Protein AF-A0A2I0XEY4-F1 (afdb_monomer_lite)

Radius of gyration: 16.22 Å; chains: 1; bounding box: 43×34×48 Å

Foldseek 3Di:
DPFWPDWDADQQFIFTAGPVDPVRTPAGQGDDARWDFQEWDDDDQKIKTWTWHDPPPDPDPFIWIKIWIDGNVVSYTDDIATDDTDPDPPQQRGFNYWDDDQAWIWTDGNQFIWIFGNDDPVPCRHDTPDTDGCCRFDPWDDDRDPDPDTDGDNDDPDD

InterPro domains:
  IPR045289 KIN14B-interacting protein At4g14310-like [PTHR35492] (2-156)
  IPR057442 At4g14310, 8-bladed propeller [PF25465] (2-158)

Structure (mmCIF, N/CA/C/O backbone):
data_AF-A0A2I0XEY4-F1
#
_entry.id   AF-A0A2I0XEY4-F1
#
loop_
_atom_site.group_PDB
_atom_site.id
_atom_site.type_symbol
_atom_site.label_atom_id
_atom_site.label_alt_id
_atom_site.label_comp_id
_atom_site.label_asym_id
_atom_site.label_entity_id
_atom_site.label_seq_id
_atom_site.pdbx_PDB_ins_code
_atom_site.Cartn_x
_atom_site.Cartn_y
_atom_site.Cartn_z
_atom_site.occupancy
_atom_site.B_iso_or_equiv
_atom_site.auth_seq_id
_atom_site.auth_comp_id
_atom_site.auth_asym_id
_atom_site.auth_atom_id
_atom_site.pdbx_PDB_model_num
ATOM 1 N N . MET A 1 1 ? -14.094 -10.621 9.734 1.00 40.31 1 MET A N 1
ATOM 2 C CA . MET A 1 1 ? -14.546 -9.533 10.627 1.00 40.31 1 MET A CA 1
ATOM 3 C C . MET A 1 1 ? -14.346 -8.266 9.828 1.00 40.31 1 MET A C 1
ATOM 5 O O . MET A 1 1 ? -13.254 -7.717 9.831 1.00 40.31 1 MET A O 1
ATOM 9 N N . ASP A 1 2 ? -15.378 -7.884 9.086 1.00 53.16 2 ASP A N 1
ATOM 10 C CA . ASP A 1 2 ? -15.349 -6.767 8.138 1.00 53.16 2 ASP A CA 1
ATOM 11 C C . ASP A 1 2 ? -15.850 -5.522 8.870 1.00 53.16 2 ASP A C 1
ATOM 13 O O . ASP A 1 2 ? -17.023 -5.170 8.808 1.00 53.16 2 ASP A O 1
ATOM 17 N N . GLY A 1 3 ? -14.991 -4.969 9.728 1.00 60.34 3 GLY A N 1
ATOM 18 C CA . GLY A 1 3 ? -15.354 -3.900 10.662 1.00 60.34 3 GLY A CA 1
ATOM 19 C C . GLY A 1 3 ? -14.597 -2.590 10.483 1.00 60.34 3 GLY A C 1
ATOM 20 O O . GLY A 1 3 ? -14.786 -1.692 11.292 1.00 60.34 3 GLY A O 1
ATOM 21 N N . ASN A 1 4 ? -13.729 -2.498 9.478 1.00 74.00 4 ASN A N 1
ATOM 22 C CA . ASN A 1 4 ? -12.906 -1.318 9.255 1.00 74.00 4 ASN A C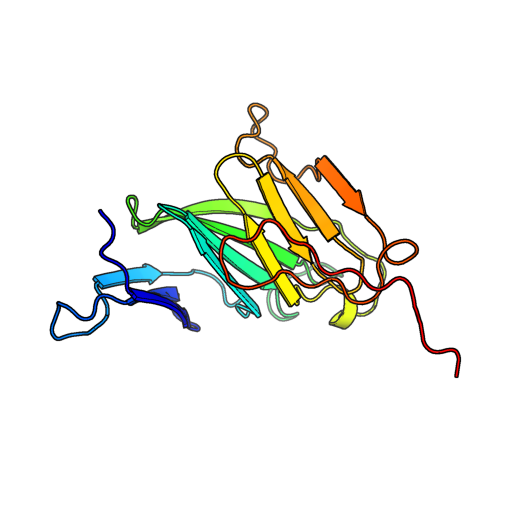A 1
ATOM 23 C C . ASN A 1 4 ? -13.429 -0.593 8.017 1.00 74.00 4 ASN A C 1
ATOM 25 O O . ASN A 1 4 ? -13.489 -1.189 6.942 1.00 74.00 4 ASN A O 1
ATOM 29 N N . ASP A 1 5 ? -13.774 0.680 8.170 1.00 84.06 5 ASP A N 1
ATOM 30 C CA . ASP A 1 5 ? -14.398 1.492 7.119 1.00 84.06 5 ASP A CA 1
ATOM 31 C C . ASP A 1 5 ? -13.368 2.204 6.228 1.00 84.06 5 ASP A C 1
ATOM 33 O O . ASP A 1 5 ? -13.697 2.728 5.166 1.00 84.06 5 ASP A O 1
ATOM 37 N N . GLY A 1 6 ? -12.098 2.228 6.642 1.00 89.38 6 GLY A N 1
ATOM 38 C CA . GLY A 1 6 ? -11.017 2.820 5.863 1.00 89.38 6 GLY A CA 1
ATOM 39 C C . GLY A 1 6 ? -9.703 2.918 6.625 1.00 89.38 6 GLY A C 1
ATOM 40 O O . GLY A 1 6 ? -9.622 2.616 7.817 1.00 89.38 6 GLY A O 1
ATOM 41 N N . VAL A 1 7 ? -8.659 3.355 5.923 1.00 92.62 7 VAL A N 1
ATOM 42 C CA . VAL A 1 7 ? -7.333 3.608 6.498 1.00 92.62 7 VAL A CA 1
ATOM 43 C C . VAL A 1 7 ? -6.808 4.961 6.038 1.00 92.62 7 VAL A C 1
ATOM 45 O O . VAL A 1 7 ? -6.989 5.352 4.887 1.00 92.62 7 VAL A O 1
ATOM 48 N N . LEU A 1 8 ? -6.136 5.673 6.938 1.00 91.56 8 LEU A N 1
ATOM 49 C CA . LEU A 1 8 ? -5.494 6.951 6.657 1.00 91.56 8 LEU A CA 1
ATOM 50 C C . LEU A 1 8 ? -4.130 7.007 7.338 1.00 91.56 8 LEU A C 1
ATOM 52 O O . LEU A 1 8 ? -4.025 6.844 8.554 1.00 91.56 8 LEU A O 1
ATOM 56 N N . CYS A 1 9 ? -3.087 7.310 6.570 1.00 90.62 9 CYS A N 1
ATOM 57 C CA . CYS A 1 9 ? -1.790 7.641 7.143 1.00 90.62 9 CYS A CA 1
ATOM 58 C C . CYS A 1 9 ? -1.732 9.129 7.506 1.00 90.62 9 CYS A C 1
ATOM 60 O O . CYS A 1 9 ? -2.032 9.989 6.681 1.00 90.62 9 CYS A O 1
ATOM 62 N N . THR A 1 10 ? -1.299 9.429 8.725 1.00 88.50 10 THR A N 1
ATOM 63 C CA . THR A 1 10 ? -0.877 10.762 9.167 1.00 88.50 10 THR A CA 1
ATOM 64 C C . THR A 1 10 ? 0.612 10.733 9.523 1.00 88.50 10 THR A C 1
ATOM 66 O O . THR A 1 10 ? 1.250 9.681 9.449 1.00 88.50 10 THR A O 1
ATOM 69 N N . GLN A 1 11 ? 1.182 11.877 9.913 1.00 81.75 11 GLN A N 1
ATOM 70 C CA . GLN A 1 11 ? 2.581 11.946 10.361 1.00 81.75 11 GLN A CA 1
ATOM 71 C C . GLN A 1 11 ? 2.855 11.051 11.580 1.00 81.75 11 GLN A C 1
ATOM 73 O O . GLN A 1 11 ? 3.920 10.451 11.669 1.00 81.75 11 GLN A O 1
ATOM 78 N N . ASP A 1 12 ? 1.879 10.911 12.481 1.00 82.81 12 ASP A N 1
ATOM 79 C CA . ASP A 1 12 ? 2.044 10.148 13.726 1.00 82.81 12 ASP A CA 1
ATOM 80 C C . ASP A 1 12 ? 1.806 8.638 13.558 1.00 82.81 12 ASP A C 1
ATOM 82 O O . ASP A 1 12 ? 2.055 7.861 14.484 1.00 82.81 12 ASP A O 1
ATOM 86 N N . GLY A 1 13 ? 1.250 8.203 12.421 1.00 89.25 13 GLY A N 1
ATOM 87 C CA . GLY A 1 13 ? 0.959 6.792 12.187 1.00 89.25 13 GLY A CA 1
ATOM 88 C C . GLY A 1 13 ? -0.206 6.499 11.249 1.00 89.25 13 GLY A C 1
ATOM 89 O O . GLY A 1 13 ? -0.754 7.376 10.584 1.00 89.25 13 GLY A O 1
ATOM 90 N N . VAL A 1 14 ? -0.593 5.227 11.213 1.00 93.44 14 VAL A N 1
ATOM 91 C CA . VAL A 1 14 ? -1.731 4.725 10.437 1.00 93.44 14 VAL A CA 1
ATOM 92 C C . VAL A 1 14 ? -2.965 4.673 11.331 1.00 93.44 14 VAL A C 1
ATOM 94 O O . VAL A 1 14 ? -2.951 4.037 12.384 1.00 93.44 14 VAL A O 1
ATOM 97 N N . ASN A 1 15 ? -4.036 5.336 10.908 1.00 94.12 15 ASN A N 1
ATOM 98 C CA . ASN A 1 15 ? -5.325 5.367 11.588 1.00 94.12 15 ASN A CA 1
ATOM 99 C C . ASN A 1 15 ? -6.304 4.494 10.806 1.00 94.12 15 ASN A C 1
ATOM 101 O O . ASN A 1 15 ? -6.446 4.643 9.593 1.00 94.12 15 ASN A O 1
ATOM 105 N N . VAL A 1 16 ? -6.966 3.585 11.507 1.00 95.06 16 VAL A N 1
ATOM 106 C CA . VAL A 1 16 ? -7.958 2.667 10.952 1.00 95.06 16 VAL A CA 1
ATOM 107 C C . VAL A 1 16 ? -9.319 3.127 11.433 1.00 95.06 16 VAL A C 1
ATOM 109 O O . VAL A 1 16 ? -9.558 3.206 12.643 1.00 95.06 16 VAL A O 1
ATOM 112 N N . PHE A 1 17 ? -10.190 3.459 10.491 1.00 93.81 17 PHE A N 1
ATOM 113 C CA . PHE A 1 17 ? -11.510 3.970 10.805 1.00 93.81 17 PHE A CA 1
ATOM 114 C C . PHE A 1 17 ? -12.479 2.843 11.139 1.00 93.81 17 PHE A C 1
ATOM 116 O O . PHE A 1 17 ? -12.493 1.801 10.484 1.00 93.81 17 PHE A O 1
ATOM 123 N N . ASP A 1 18 ? -13.283 3.093 12.163 1.00 92.50 18 ASP A N 1
ATOM 124 C CA . ASP A 1 18 ? -14.430 2.284 12.551 1.00 92.50 18 ASP A CA 1
ATOM 125 C C . ASP A 1 18 ? -15.535 3.258 12.964 1.00 92.50 18 ASP A C 1
ATOM 127 O O . ASP A 1 18 ? -15.475 3.897 14.017 1.00 92.50 18 ASP A O 1
ATOM 131 N N . PHE A 1 19 ? -16.533 3.429 12.108 1.00 90.38 19 PHE A N 1
ATOM 132 C CA . PHE A 1 19 ? -17.620 4.383 12.311 1.00 90.38 19 PHE A CA 1
ATOM 133 C C . PHE A 1 19 ? -18.663 3.896 13.318 1.00 90.38 19 PHE A C 1
ATOM 135 O O . PHE A 1 19 ? -19.588 4.635 13.656 1.00 90.38 19 PHE A O 1
ATOM 142 N N . ARG A 1 20 ? -18.521 2.673 13.839 1.00 89.94 20 ARG A N 1
ATOM 143 C CA . ARG A 1 20 ? -19.401 2.131 14.883 1.00 89.94 20 ARG A CA 1
ATOM 144 C C . ARG A 1 20 ? -19.001 2.620 16.272 1.00 89.94 20 ARG A C 1
ATOM 146 O O . ARG A 1 20 ? -19.797 2.513 17.203 1.00 89.94 20 ARG A O 1
ATOM 153 N N . ILE A 1 21 ? -17.790 3.155 16.424 1.00 89.50 21 ILE A N 1
ATOM 154 C CA . ILE A 1 21 ? -17.318 3.751 17.673 1.00 89.50 21 ILE A CA 1
ATOM 155 C C . ILE A 1 21 ? -17.332 5.278 17.590 1.00 89.50 21 ILE A C 1
ATOM 157 O O . ILE A 1 21 ? -17.120 5.876 16.539 1.00 89.50 21 ILE A O 1
ATOM 161 N N . SER A 1 22 ? -17.554 5.933 18.728 1.00 90.06 22 SER A N 1
ATOM 162 C CA . SER A 1 22 ? -17.749 7.387 18.788 1.00 90.06 22 SER A CA 1
ATOM 163 C C . SER A 1 22 ? -16.522 8.209 18.383 1.00 90.06 22 SER A C 1
ATOM 165 O O . SER A 1 22 ? -16.677 9.341 17.935 1.00 90.06 22 SER A O 1
ATOM 167 N N . SER A 1 23 ? -15.311 7.663 18.527 1.00 91.00 23 SER A N 1
ATOM 168 C CA . SER A 1 23 ? -14.074 8.325 18.091 1.00 91.00 23 SER A CA 1
ATOM 169 C C . SER A 1 23 ? -13.856 8.255 16.578 1.00 91.00 23 SER A C 1
ATOM 171 O O . SER A 1 23 ? -13.010 8.979 16.059 1.00 91.00 23 SER A O 1
ATOM 173 N N . GLY A 1 24 ? -14.545 7.345 15.882 1.00 91.38 24 GLY A N 1
ATOM 174 C CA . GLY A 1 24 ? -14.322 7.034 14.472 1.00 91.38 24 GLY A CA 1
ATOM 175 C C . GLY A 1 24 ? -13.005 6.310 14.160 1.00 91.38 24 GLY A C 1
ATOM 176 O O . GLY A 1 24 ? -12.841 5.859 13.033 1.00 91.38 24 GLY A O 1
ATOM 177 N N . VAL A 1 25 ? -12.066 6.175 15.110 1.00 93.50 25 VAL A N 1
ATOM 178 C CA . VAL A 1 25 ? -10.750 5.526 14.922 1.00 93.50 25 VAL A CA 1
ATOM 179 C C . VAL A 1 25 ? -10.639 4.306 15.830 1.00 93.50 25 VAL A C 1
ATOM 181 O O . VAL A 1 25 ? -10.458 4.453 17.042 1.00 93.50 25 VAL A O 1
ATOM 184 N N . GLY A 1 26 ? -10.762 3.112 15.246 1.00 92.94 26 GLY A N 1
ATOM 185 C CA . GLY A 1 26 ? -10.763 1.831 15.964 1.00 92.94 26 GLY A CA 1
ATOM 186 C C . GLY A 1 26 ? -9.373 1.311 16.312 1.00 92.94 26 GLY A C 1
ATOM 187 O O . GLY A 1 26 ? -9.204 0.609 17.307 1.00 92.94 26 GLY A O 1
ATOM 188 N N . LEU A 1 27 ? -8.362 1.684 15.526 1.00 93.88 27 LEU A N 1
ATOM 189 C CA . LEU A 1 27 ? -6.972 1.301 15.757 1.00 93.88 27 LEU A CA 1
ATOM 190 C C . LEU A 1 27 ? -6.035 2.400 15.252 1.00 93.88 27 LEU A C 1
ATOM 192 O O . LEU A 1 27 ? -6.202 2.915 14.147 1.00 93.88 27 LEU A O 1
ATOM 196 N N . LYS A 1 28 ? -5.021 2.734 16.054 1.00 94.19 28 LYS A N 1
ATOM 197 C CA . LYS A 1 28 ? -3.919 3.614 15.658 1.00 94.19 28 LYS A CA 1
ATOM 198 C C . LYS A 1 28 ? -2.603 2.856 15.786 1.00 94.19 28 LYS A C 1
ATOM 200 O O . LYS A 1 28 ? -2.263 2.395 16.872 1.00 94.19 28 LYS A O 1
ATOM 205 N N . ILE A 1 29 ? -1.873 2.742 14.681 1.00 94.44 29 ILE A N 1
ATOM 206 C CA . ILE A 1 29 ? -0.560 2.099 14.614 1.00 94.44 29 ILE A CA 1
ATOM 207 C C . ILE A 1 29 ? 0.492 3.199 14.481 1.00 94.44 29 ILE A C 1
ATOM 209 O O . ILE A 1 29 ? 0.543 3.889 13.464 1.00 94.44 29 ILE A O 1
ATOM 213 N N . PHE A 1 30 ? 1.316 3.386 15.511 1.00 90.12 30 PHE A N 1
ATOM 214 C CA . PHE A 1 30 ? 2.343 4.429 15.521 1.00 90.12 30 PHE A CA 1
ATOM 215 C C . PHE A 1 30 ? 3.475 4.114 14.541 1.00 90.12 30 PHE A C 1
ATOM 217 O O . PHE A 1 30 ? 4.009 3.002 14.536 1.00 90.12 30 PHE A O 1
ATOM 224 N N . ARG A 1 31 ? 3.872 5.114 13.750 1.00 85.81 31 ARG A N 1
ATOM 225 C CA . ARG A 1 31 ? 5.033 5.036 12.855 1.00 85.81 31 ARG A CA 1
ATOM 226 C C . ARG A 1 31 ? 6.189 5.815 13.467 1.00 85.81 31 ARG A C 1
ATOM 228 O O . ARG A 1 31 ? 6.021 6.953 13.894 1.00 85.81 31 ARG A O 1
ATOM 235 N N . HIS A 1 32 ? 7.356 5.185 13.531 1.00 71.06 32 HIS A N 1
ATOM 236 C CA . HIS A 1 32 ? 8.568 5.804 14.053 1.00 71.06 32 HIS A CA 1
ATOM 237 C C . HIS A 1 32 ? 9.475 6.158 12.873 1.00 71.06 32 HIS A C 1
ATOM 239 O O . HIS A 1 32 ? 9.883 5.269 12.137 1.00 71.06 32 HIS A O 1
ATOM 245 N N . GLY A 1 33 ? 9.804 7.441 12.713 1.00 64.19 33 GLY A N 1
ATOM 246 C CA . GLY A 1 33 ? 10.628 7.927 11.601 1.00 64.19 33 GLY A CA 1
ATOM 247 C C . GLY A 1 33 ? 9.782 8.564 10.496 1.00 64.19 33 GLY A C 1
ATOM 248 O O . GLY A 1 33 ? 8.928 7.926 9.892 1.00 64.19 33 GLY A O 1
ATOM 249 N N . GLY A 1 34 ? 10.005 9.861 10.269 1.00 57.75 34 GLY A N 1
ATOM 250 C CA . GLY A 1 34 ? 9.189 10.730 9.415 1.00 57.75 34 GLY A CA 1
ATOM 251 C C . GLY A 1 34 ? 9.429 10.557 7.917 1.00 57.75 34 GLY A C 1
ATOM 252 O O . GLY A 1 34 ? 9.908 11.484 7.266 1.00 57.75 34 GLY A O 1
ATOM 253 N N . ALA A 1 35 ? 9.104 9.388 7.369 1.00 66.56 35 ALA A N 1
ATOM 254 C CA . ALA A 1 35 ? 8.923 9.246 5.930 1.00 66.56 35 ALA A CA 1
ATOM 255 C C . ALA A 1 35 ? 7.480 9.613 5.557 1.00 66.56 35 ALA A C 1
ATOM 257 O O . ALA A 1 35 ? 6.518 9.112 6.155 1.00 66.56 35 ALA A O 1
ATOM 258 N N . ASP A 1 36 ? 7.329 10.478 4.554 1.00 75.38 36 ASP A N 1
ATOM 259 C CA . ASP A 1 36 ? 6.014 10.858 4.052 1.00 75.38 36 ASP A CA 1
ATOM 260 C C . ASP A 1 36 ? 5.314 9.602 3.510 1.00 75.38 36 ASP A C 1
ATOM 262 O O . ASP A 1 36 ? 5.870 8.843 2.710 1.00 75.38 36 ASP A O 1
ATOM 266 N N . GLY A 1 37 ? 4.109 9.327 4.012 1.00 79.00 37 GLY A N 1
ATOM 267 C CA . GLY A 1 37 ? 3.238 8.295 3.457 1.00 79.00 37 GLY A CA 1
ATOM 268 C C . GLY A 1 37 ? 2.645 8.816 2.154 1.00 79.00 37 GLY A C 1
ATOM 269 O O . GLY A 1 37 ? 1.846 9.748 2.186 1.00 79.00 37 GLY A O 1
ATOM 270 N N . LEU A 1 38 ? 3.056 8.251 1.020 1.00 87.62 38 LEU A N 1
ATOM 271 C CA . LEU A 1 38 ? 2.698 8.755 -0.313 1.00 87.62 38 LEU A CA 1
ATOM 272 C C . LEU A 1 38 ? 1.525 7.997 -0.932 1.00 87.62 38 LEU A C 1
ATOM 274 O O . LEU A 1 38 ? 0.741 8.567 -1.684 1.00 87.62 38 LEU A O 1
ATOM 278 N N . SER A 1 39 ? 1.394 6.714 -0.603 1.00 91.38 39 SER A N 1
ATOM 279 C CA . SER A 1 39 ? 0.303 5.865 -1.073 1.00 91.38 39 SER A CA 1
ATOM 280 C C . SER A 1 39 ? -0.032 4.818 -0.027 1.00 91.38 39 SER A C 1
ATOM 282 O O . SER A 1 39 ? 0.870 4.228 0.556 1.00 91.38 39 SER A O 1
ATOM 284 N N . ILE A 1 40 ? -1.315 4.517 0.151 1.00 92.69 40 ILE A N 1
ATOM 285 C CA . ILE A 1 40 ? -1.787 3.508 1.099 1.00 92.69 40 ILE A CA 1
ATOM 286 C C . ILE A 1 40 ? -2.792 2.573 0.431 1.00 92.69 40 ILE A C 1
ATOM 288 O O . ILE A 1 40 ? -3.633 3.008 -0.353 1.00 92.69 40 ILE A O 1
ATOM 292 N N . PHE A 1 41 ? -2.706 1.289 0.755 1.00 91.62 41 PHE A N 1
ATOM 293 C CA . PHE A 1 41 ? -3.649 0.267 0.321 1.00 91.62 41 PHE A CA 1
ATOM 294 C C . PHE A 1 41 ? -3.924 -0.691 1.477 1.00 91.62 41 PHE A C 1
ATOM 296 O O . PHE A 1 41 ? -2.998 -1.110 2.166 1.00 91.62 41 PHE A O 1
ATOM 303 N N . SER A 1 42 ? -5.182 -1.057 1.702 1.00 91.25 42 SER A N 1
ATOM 304 C CA . SER A 1 42 ? -5.564 -2.029 2.727 1.00 91.25 42 SER A CA 1
ATOM 305 C C . SER A 1 42 ? -6.373 -3.167 2.123 1.00 91.25 42 SER A C 1
ATOM 307 O O . SER A 1 42 ? -7.225 -2.958 1.261 1.00 91.25 42 SER A O 1
ATOM 309 N N . ARG A 1 43 ? -6.111 -4.389 2.591 1.00 89.31 43 ARG A N 1
ATOM 310 C CA . ARG A 1 43 ? -6.849 -5.588 2.192 1.00 89.31 43 ARG A CA 1
ATOM 311 C C . ARG A 1 43 ? -6.806 -6.640 3.292 1.00 89.31 43 ARG A C 1
ATOM 313 O O . ARG A 1 43 ? -5.732 -7.108 3.669 1.00 89.31 43 ARG A O 1
ATOM 320 N N . GLY A 1 44 ? -7.978 -7.078 3.748 1.00 89.31 44 GLY A N 1
ATOM 321 C CA . GLY A 1 44 ? -8.079 -8.081 4.809 1.00 89.31 44 GLY A CA 1
ATOM 322 C C . GLY A 1 44 ? -7.383 -7.604 6.085 1.00 89.31 44 GLY A C 1
ATOM 323 O O . GLY A 1 44 ? -7.718 -6.542 6.589 1.00 89.31 44 GLY A O 1
ATOM 324 N N . ASP A 1 45 ? -6.410 -8.375 6.583 1.00 91.00 45 ASP A N 1
ATOM 325 C CA . ASP A 1 45 ? -5.592 -8.028 7.761 1.00 91.00 45 ASP A CA 1
ATOM 326 C C . ASP A 1 45 ? -4.424 -7.075 7.444 1.00 91.00 45 ASP A C 1
ATOM 328 O O . ASP A 1 45 ? -3.758 -6.590 8.354 1.00 91.00 45 ASP A O 1
ATOM 332 N N . SER A 1 46 ? -4.143 -6.822 6.167 1.00 92.44 46 SER A N 1
ATOM 333 C CA . SER A 1 46 ? -2.921 -6.153 5.727 1.00 92.44 46 SER A CA 1
ATOM 334 C C . SER A 1 46 ? -3.161 -4.693 5.361 1.00 92.44 46 SER A C 1
ATOM 336 O O . SER A 1 46 ? -4.127 -4.364 4.669 1.00 92.44 46 SER A O 1
ATOM 338 N N . ILE A 1 47 ? -2.230 -3.828 5.755 1.00 93.94 47 ILE A N 1
ATOM 339 C CA . ILE A 1 47 ? -2.100 -2.460 5.243 1.00 93.94 47 ILE A CA 1
ATOM 340 C C . ILE A 1 47 ? -0.707 -2.314 4.643 1.00 93.94 47 ILE A C 1
ATOM 342 O O . ILE A 1 47 ? 0.280 -2.616 5.306 1.00 93.94 47 ILE A O 1
ATOM 346 N N . PHE A 1 48 ? -0.634 -1.820 3.416 1.00 93.38 48 PHE A N 1
ATOM 347 C CA . PHE A 1 48 ? 0.596 -1.515 2.704 1.00 93.38 48 PHE A CA 1
ATOM 348 C C . PHE A 1 48 ? 0.714 -0.005 2.541 1.00 93.38 48 PHE A C 1
ATOM 350 O O . PHE A 1 48 ? -0.237 0.656 2.117 1.00 93.38 48 PHE A O 1
ATOM 357 N N . LEU A 1 49 ? 1.875 0.541 2.877 1.00 93.44 49 LEU A N 1
ATOM 358 C CA . LEU A 1 49 ? 2.148 1.970 2.841 1.00 93.44 49 LEU A CA 1
ATOM 359 C C . LEU A 1 49 ? 3.435 2.223 2.068 1.00 93.44 49 LEU A C 1
ATOM 361 O O . LEU A 1 49 ? 4.505 1.782 2.468 1.00 93.44 49 LEU A O 1
ATOM 365 N N . GLY A 1 50 ? 3.323 2.936 0.957 1.00 92.81 50 GLY A N 1
ATOM 366 C CA . GLY A 1 50 ? 4.462 3.409 0.189 1.00 92.81 50 GLY A CA 1
ATOM 367 C C . GLY A 1 50 ? 5.019 4.677 0.807 1.00 92.81 50 GLY A C 1
ATOM 368 O O . GLY A 1 50 ? 4.304 5.677 0.917 1.00 92.81 50 GLY A O 1
ATOM 369 N N . SER A 1 51 ? 6.296 4.645 1.164 1.00 89.06 51 SER A N 1
ATOM 370 C CA . SER A 1 51 ? 7.007 5.783 1.723 1.00 89.06 51 SER A CA 1
ATOM 371 C C . SER A 1 51 ? 8.326 6.027 1.013 1.00 89.06 51 SER A C 1
ATOM 373 O O . SER A 1 51 ? 8.959 5.122 0.469 1.00 89.06 51 SER A O 1
ATOM 375 N N . THR A 1 52 ? 8.755 7.283 1.041 1.00 81.44 52 THR A N 1
ATOM 376 C CA . THR A 1 52 ? 10.089 7.663 0.595 1.00 81.44 52 THR A CA 1
ATOM 377 C C . THR A 1 52 ? 10.762 8.476 1.684 1.00 81.44 52 THR A C 1
ATOM 379 O O . THR A 1 52 ? 10.204 9.453 2.181 1.00 81.44 52 THR A O 1
ATOM 382 N N . GLU A 1 53 ? 11.969 8.068 2.068 1.00 75.44 53 GLU A N 1
ATOM 383 C CA . GLU A 1 53 ? 12.759 8.822 3.032 1.00 75.44 53 GLU A CA 1
ATOM 384 C C . GLU A 1 53 ? 13.123 10.199 2.464 1.00 75.44 53 GLU A C 1
ATOM 386 O O . GLU A 1 53 ? 13.787 10.327 1.429 1.00 75.44 53 GLU A O 1
ATOM 391 N N . GLY A 1 54 ? 12.706 11.247 3.176 1.00 58.00 54 GLY A N 1
ATOM 392 C CA . GLY A 1 54 ? 13.184 12.599 2.937 1.00 58.00 54 GLY A CA 1
ATOM 393 C C . GLY A 1 54 ? 14.662 12.725 3.315 1.00 58.00 54 GLY A C 1
ATOM 394 O O . GLY A 1 54 ? 15.146 12.088 4.249 1.00 58.00 54 GLY A O 1
ATOM 395 N N . ARG A 1 55 ? 15.385 13.605 2.614 1.00 49.50 55 ARG A N 1
ATOM 396 C CA . ARG A 1 55 ? 16.841 13.864 2.725 1.00 49.50 55 ARG A CA 1
ATOM 397 C C . ARG A 1 55 ? 17.387 14.179 4.134 1.00 49.50 55 ARG A C 1
ATOM 399 O O . ARG A 1 55 ? 18.584 14.405 4.268 1.00 49.50 55 ARG A O 1
ATOM 406 N N . ILE A 1 56 ? 16.552 14.253 5.167 1.00 43.81 56 ILE A N 1
ATOM 407 C CA . ILE A 1 56 ? 16.905 14.851 6.460 1.00 43.81 56 ILE A CA 1
ATOM 408 C C . ILE A 1 56 ? 17.596 13.847 7.409 1.00 43.81 56 ILE A C 1
ATOM 410 O O . ILE A 1 56 ? 18.346 14.283 8.278 1.00 43.81 56 ILE A O 1
ATOM 414 N N . PHE A 1 57 ? 17.449 12.524 7.220 1.00 43.16 57 PHE A N 1
ATOM 415 C CA . PHE A 1 57 ? 17.982 11.530 8.178 1.00 43.16 57 PHE A CA 1
ATOM 416 C C . PHE A 1 57 ? 19.027 10.536 7.650 1.00 43.16 57 PHE A C 1
ATOM 418 O O . PHE A 1 57 ? 19.716 9.909 8.456 1.00 43.16 57 PHE A O 1
ATOM 425 N N . ALA A 1 58 ? 19.231 10.410 6.338 1.00 45.56 58 ALA A N 1
ATOM 426 C CA . ALA A 1 58 ? 20.198 9.454 5.806 1.00 45.56 58 ALA A CA 1
ATOM 427 C C . ALA A 1 58 ? 21.519 10.143 5.431 1.00 45.56 58 ALA A C 1
ATOM 429 O O . ALA A 1 58 ? 21.581 10.933 4.494 1.00 45.56 58 ALA A O 1
ATOM 430 N N . ARG A 1 59 ? 22.623 9.748 6.080 1.00 43.91 59 ARG A N 1
ATOM 431 C CA . ARG A 1 59 ? 24.014 9.990 5.623 1.00 43.91 59 ARG A CA 1
ATOM 432 C C . ARG A 1 59 ? 24.350 9.246 4.310 1.00 43.91 59 ARG A C 1
ATOM 434 O O . ARG A 1 59 ? 25.516 8.987 4.027 1.00 43.91 59 ARG A O 1
ATOM 441 N N . SER A 1 60 ? 23.337 8.854 3.538 1.00 49.28 60 SER A N 1
ATOM 442 C CA . SER A 1 60 ? 23.440 8.064 2.315 1.00 49.28 60 SER A CA 1
ATOM 443 C C . SER A 1 60 ? 23.004 8.924 1.130 1.00 49.28 60 SER A C 1
ATOM 445 O O . SER A 1 60 ? 22.026 9.664 1.211 1.00 49.28 60 SER A O 1
ATOM 447 N N . SER A 1 61 ? 23.758 8.853 0.038 1.00 52.62 61 SER A N 1
ATOM 448 C CA . SER A 1 61 ? 23.689 9.750 -1.122 1.00 52.62 61 SER A CA 1
ATOM 449 C C . SER A 1 61 ? 22.432 9.603 -1.991 1.00 52.62 61 SER A C 1
ATOM 451 O O . SER A 1 61 ? 22.314 10.306 -2.994 1.00 52.62 61 SER A O 1
ATOM 453 N N . SER A 1 62 ? 21.481 8.739 -1.623 1.00 57.50 62 SER A N 1
ATOM 454 C CA . SER A 1 62 ? 20.269 8.493 -2.404 1.00 57.50 62 SER A CA 1
ATOM 455 C C . SER A 1 62 ? 19.034 8.315 -1.512 1.00 57.50 62 SER A C 1
ATOM 457 O O . SER A 1 62 ? 19.069 7.481 -0.605 1.00 57.50 62 SER A O 1
ATOM 459 N N . PRO A 1 63 ? 17.935 9.036 -1.781 1.00 62.12 63 PRO A N 1
ATOM 460 C CA . PRO A 1 63 ? 16.649 8.794 -1.134 1.00 62.12 63 PRO A CA 1
ATOM 461 C C . PRO A 1 63 ? 16.181 7.360 -1.396 1.00 62.12 63 PRO A C 1
ATOM 463 O O . PRO A 1 63 ? 16.237 6.883 -2.532 1.00 62.12 63 PRO A O 1
ATOM 466 N N . ARG A 1 64 ? 15.739 6.673 -0.340 1.00 78.00 64 ARG A N 1
ATOM 467 C CA . ARG A 1 64 ? 15.278 5.285 -0.406 1.00 78.00 64 ARG A CA 1
ATOM 468 C C . ARG A 1 64 ? 13.770 5.225 -0.248 1.00 78.00 64 ARG A C 1
ATOM 470 O O . ARG A 1 64 ? 13.211 5.664 0.757 1.00 78.00 64 ARG A O 1
ATOM 477 N N . SER A 1 65 ? 13.125 4.683 -1.269 1.00 87.81 65 SER A N 1
ATOM 478 C CA . SER A 1 65 ? 11.713 4.333 -1.218 1.00 87.81 65 SER A CA 1
ATOM 479 C C . SER A 1 65 ? 11.551 2.926 -0.674 1.00 87.81 65 SER A C 1
ATOM 481 O O . SER A 1 65 ? 12.390 2.062 -0.921 1.00 87.81 65 SER A O 1
ATOM 483 N N . HIS A 1 66 ? 10.482 2.693 0.066 1.00 90.31 66 HIS A N 1
ATOM 484 C CA . HIS A 1 66 ? 10.158 1.382 0.603 1.00 90.31 66 HIS A CA 1
ATOM 485 C C . HIS A 1 66 ? 8.652 1.256 0.825 1.00 90.31 66 HIS A C 1
ATOM 487 O O . HIS A 1 66 ? 7.927 2.252 0.891 1.00 90.31 66 HIS A O 1
ATOM 493 N N . ILE A 1 67 ? 8.187 0.019 0.943 1.00 92.62 67 ILE A N 1
ATOM 494 C CA . ILE A 1 67 ? 6.803 -0.297 1.287 1.00 92.62 67 ILE A CA 1
ATOM 495 C C . ILE A 1 67 ? 6.797 -0.888 2.689 1.00 92.62 67 ILE A C 1
ATOM 497 O O . ILE A 1 67 ? 7.481 -1.871 2.939 1.00 92.62 67 ILE A O 1
ATOM 501 N N . GLU A 1 68 ? 6.022 -0.315 3.595 1.00 92.44 68 GLU A N 1
ATOM 502 C CA . GLU A 1 68 ? 5.778 -0.871 4.924 1.00 92.44 68 GLU A CA 1
ATOM 503 C C . GLU A 1 68 ? 4.505 -1.720 4.910 1.00 92.44 68 GLU A C 1
ATOM 505 O O . GLU A 1 68 ? 3.480 -1.304 4.362 1.00 92.44 68 GLU A O 1
ATOM 510 N N . HIS A 1 69 ? 4.545 -2.894 5.538 1.00 93.25 69 HIS A N 1
ATOM 511 C CA . HIS A 1 69 ? 3.402 -3.795 5.671 1.00 93.25 69 HIS A CA 1
ATOM 512 C C . HIS A 1 69 ? 3.007 -3.948 7.136 1.00 93.25 69 HIS A C 1
ATOM 514 O O . HIS A 1 69 ? 3.751 -4.502 7.942 1.00 93.25 69 HIS A O 1
ATOM 520 N N . PHE A 1 70 ? 1.812 -3.480 7.481 1.00 92.94 70 PHE A N 1
ATOM 521 C CA . PHE A 1 70 ? 1.228 -3.559 8.816 1.00 92.94 70 PHE A CA 1
ATOM 522 C C . PHE A 1 70 ? 0.144 -4.639 8.894 1.00 92.94 70 PHE A C 1
ATOM 524 O O . PHE A 1 70 ? -0.573 -4.881 7.920 1.00 92.94 70 PHE A O 1
ATOM 531 N N . SER A 1 71 ? -0.015 -5.242 10.076 1.00 92.62 71 SER A N 1
ATOM 532 C CA . SER A 1 71 ? -1.150 -6.117 10.402 1.00 92.62 71 SER A CA 1
ATOM 533 C C . SER A 1 71 ? -2.143 -5.372 11.282 1.00 92.62 71 SER A C 1
ATOM 535 O O . SER A 1 71 ? -1.777 -4.843 12.334 1.00 92.62 71 SER A O 1
ATOM 537 N N . LEU A 1 72 ? -3.411 -5.393 10.883 1.00 93.19 72 LEU A N 1
ATOM 538 C CA . LEU A 1 72 ? -4.536 -4.885 11.660 1.00 93.19 72 LEU A CA 1
ATOM 539 C C . LEU A 1 72 ? -4.706 -5.667 12.964 1.00 93.19 72 LEU A C 1
ATOM 541 O O . LEU A 1 72 ? -4.824 -5.077 14.034 1.00 93.19 72 LEU A O 1
ATOM 545 N N . ARG A 1 73 ? -4.646 -6.996 12.898 1.00 92.12 73 ARG A N 1
ATOM 546 C CA . ARG A 1 73 ? -4.786 -7.893 14.048 1.00 92.12 73 ARG A CA 1
ATOM 547 C C . ARG A 1 73 ? -3.647 -7.751 15.049 1.00 92.12 73 ARG A C 1
ATOM 549 O O . ARG A 1 73 ? -3.890 -7.883 16.244 1.00 92.12 73 ARG A O 1
ATOM 556 N N . LYS A 1 74 ? -2.411 -7.528 14.586 1.00 93.12 74 LYS A N 1
ATOM 557 C CA . LYS A 1 74 ? -1.268 -7.272 15.482 1.00 93.12 74 LYS A CA 1
ATOM 558 C C . LYS A 1 74 ? -1.187 -5.813 15.933 1.00 93.12 74 LYS A C 1
ATOM 560 O O . LYS A 1 74 ? -0.568 -5.546 16.956 1.00 93.12 74 LYS A O 1
ATOM 565 N N . GLY A 1 75 ? -1.769 -4.885 15.175 1.00 93.62 75 GLY A N 1
ATOM 566 C CA . GLY A 1 75 ? -1.642 -3.450 15.414 1.00 93.62 75 GLY A CA 1
ATOM 567 C C . GLY A 1 75 ? -0.208 -2.940 15.273 1.00 93.62 75 GLY A C 1
ATOM 568 O O . GLY A 1 75 ? 0.186 -2.022 15.987 1.00 93.62 75 GLY A O 1
ATOM 569 N N . SER A 1 76 ? 0.594 -3.553 14.398 1.00 93.19 76 SER A N 1
ATOM 570 C CA . SER A 1 76 ? 2.024 -3.258 14.273 1.00 93.19 76 SER A CA 1
ATOM 571 C C . SER A 1 76 ? 2.542 -3.441 12.848 1.00 93.19 76 SER A C 1
ATOM 573 O O . SER A 1 76 ? 1.921 -4.120 12.026 1.00 93.19 76 SER A O 1
ATOM 575 N N . LEU A 1 77 ? 3.725 -2.877 12.584 1.00 91.12 77 LEU A N 1
ATOM 576 C CA . LEU A 1 77 ? 4.533 -3.210 11.410 1.00 91.12 77 LEU A CA 1
ATOM 577 C C . LEU A 1 77 ? 4.908 -4.700 11.465 1.00 91.12 77 LEU A C 1
ATOM 579 O O . LEU A 1 77 ? 5.251 -5.217 12.533 1.00 91.12 77 LEU A O 1
ATOM 583 N N . ILE A 1 78 ? 4.798 -5.389 10.334 1.00 90.62 78 ILE A N 1
ATOM 584 C CA . ILE A 1 78 ? 5.232 -6.777 10.148 1.00 90.62 78 ILE A CA 1
ATOM 585 C C . ILE A 1 78 ? 6.609 -6.790 9.495 1.00 90.62 78 ILE A C 1
ATOM 587 O O . ILE A 1 78 ? 7.507 -7.465 9.987 1.00 90.62 78 ILE A O 1
ATOM 591 N N . THR A 1 79 ? 6.743 -6.072 8.379 1.00 90.00 79 THR A N 1
ATOM 592 C CA . THR A 1 79 ? 7.960 -6.028 7.569 1.00 90.00 79 THR A CA 1
ATOM 593 C C . THR A 1 79 ? 7.972 -4.799 6.662 1.00 90.00 79 THR A C 1
ATOM 595 O O . THR A 1 79 ? 6.943 -4.134 6.500 1.00 90.00 79 THR A O 1
ATOM 598 N N . SER A 1 80 ? 9.121 -4.542 6.042 1.00 89.94 80 SER A N 1
ATOM 599 C CA . SER A 1 80 ? 9.294 -3.539 4.996 1.00 89.94 80 SER A CA 1
ATOM 600 C C . SER A 1 80 ? 9.960 -4.155 3.763 1.00 89.94 80 SER A C 1
ATOM 602 O O . SER A 1 80 ? 10.743 -5.097 3.873 1.00 89.94 80 SER A O 1
ATOM 604 N N . TYR A 1 81 ? 9.641 -3.608 2.595 1.00 90.44 81 TYR A N 1
ATOM 605 C CA . TYR A 1 81 ? 10.183 -4.003 1.297 1.00 90.44 81 TYR A CA 1
ATOM 606 C C . TYR A 1 81 ? 10.966 -2.831 0.725 1.00 90.44 81 TYR A C 1
ATOM 608 O O . TYR A 1 81 ? 10.379 -1.790 0.399 1.00 90.44 81 TYR A O 1
ATOM 616 N N . LEU A 1 82 ? 12.288 -2.962 0.644 1.00 88.75 82 LEU A N 1
ATOM 617 C CA . LEU A 1 82 ? 13.138 -1.897 0.136 1.00 88.75 82 LEU A CA 1
ATOM 618 C C . LEU A 1 82 ? 13.108 -1.847 -1.396 1.00 88.75 82 LEU A C 1
ATOM 620 O O . LEU A 1 82 ? 13.345 -2.842 -2.078 1.00 88.75 82 LEU A O 1
ATOM 624 N N . MET A 1 83 ? 12.869 -0.661 -1.956 1.00 86.06 83 MET A N 1
ATOM 625 C CA . MET A 1 83 ? 13.000 -0.464 -3.398 1.00 86.06 83 MET A CA 1
ATOM 626 C C . MET A 1 83 ? 14.475 -0.493 -3.821 1.00 86.06 83 MET A C 1
ATOM 628 O O . MET A 1 83 ? 15.330 0.013 -3.084 1.00 86.06 83 MET A O 1
ATOM 632 N N . PRO A 1 84 ? 14.794 -0.975 -5.037 1.00 82.94 84 PRO A N 1
ATOM 633 C CA . PRO A 1 84 ? 16.135 -0.853 -5.591 1.00 82.94 84 PRO A CA 1
ATOM 634 C C . PRO A 1 84 ? 16.605 0.603 -5.603 1.00 82.94 84 PRO A C 1
ATOM 636 O O . PRO A 1 84 ? 15.826 1.534 -5.810 1.00 82.94 84 PRO A O 1
ATOM 639 N N . GLY A 1 85 ? 17.906 0.810 -5.408 1.00 77.69 85 GLY A N 1
ATOM 640 C CA . GLY A 1 85 ? 18.504 2.125 -5.601 1.00 77.69 85 GLY A CA 1
ATOM 641 C C . GLY A 1 85 ? 18.517 2.495 -7.084 1.00 77.69 85 GLY A C 1
ATOM 642 O O . GLY A 1 85 ? 19.013 1.727 -7.907 1.00 77.69 85 GLY A O 1
ATOM 643 N N . PHE A 1 86 ? 18.028 3.688 -7.420 1.00 74.69 86 PHE A N 1
ATOM 644 C CA . PHE A 1 86 ? 18.069 4.218 -8.783 1.00 74.69 86 PHE A CA 1
ATOM 645 C C . PHE A 1 86 ? 18.994 5.428 -8.858 1.00 74.69 86 PHE A C 1
ATOM 647 O O . PHE A 1 86 ? 18.959 6.302 -7.992 1.00 74.69 86 PHE A O 1
ATOM 654 N N . ASN A 1 87 ? 19.777 5.527 -9.933 1.00 73.44 87 ASN A N 1
ATOM 655 C CA . ASN A 1 87 ? 20.520 6.744 -10.263 1.00 73.44 87 ASN A CA 1
ATOM 656 C C . ASN A 1 87 ? 19.634 7.713 -11.068 1.00 73.44 87 ASN A C 1
ATOM 658 O O . ASN A 1 87 ? 19.963 8.105 -12.185 1.00 73.44 87 ASN A O 1
ATOM 662 N N . SER A 1 88 ? 18.454 8.022 -10.532 1.00 70.56 88 SER A N 1
ATOM 663 C CA . SER A 1 88 ? 17.451 8.900 -11.141 1.00 70.56 88 SER A CA 1
ATOM 664 C C . SER A 1 88 ? 17.143 10.078 -10.218 1.00 70.56 88 SER A C 1
ATOM 666 O O . SER A 1 88 ? 17.428 10.039 -9.019 1.00 70.56 88 SER A O 1
ATOM 668 N N . HIS A 1 89 ? 16.513 11.134 -10.742 1.00 75.38 89 HIS A N 1
ATOM 669 C CA . HIS A 1 89 ? 16.026 12.208 -9.875 1.00 75.38 89 HIS A CA 1
ATOM 670 C C . HIS A 1 89 ? 15.021 11.667 -8.847 1.00 75.38 89 HIS A C 1
ATOM 672 O O . HIS A 1 89 ? 14.214 10.792 -9.156 1.00 75.38 89 HIS A O 1
ATOM 678 N N . TYR A 1 90 ? 15.039 12.247 -7.644 1.00 75.06 90 TYR A N 1
ATOM 679 C CA . TYR A 1 90 ? 14.185 11.867 -6.510 1.00 75.06 90 TYR A CA 1
ATOM 680 C C . TYR A 1 90 ? 12.702 11.725 -6.870 1.00 75.06 90 TYR A C 1
ATOM 682 O O . TYR A 1 90 ? 12.040 10.795 -6.431 1.00 75.06 90 TYR A O 1
ATOM 690 N N . HIS A 1 91 ? 12.182 12.613 -7.718 1.00 79.56 91 HIS A N 1
ATOM 691 C CA . HIS A 1 91 ? 10.782 12.566 -8.135 1.00 79.56 91 HIS A CA 1
ATOM 692 C C . HIS A 1 91 ? 10.402 11.265 -8.857 1.00 79.56 91 HIS A C 1
ATOM 694 O O . HIS A 1 91 ? 9.252 10.852 -8.772 1.00 79.56 91 HIS A O 1
ATOM 700 N N . HIS A 1 92 ? 11.353 10.593 -9.515 1.00 81.75 92 HIS A N 1
ATOM 701 C CA . HIS A 1 92 ? 11.109 9.299 -10.155 1.00 81.75 92 HIS A CA 1
ATOM 702 C C . HIS A 1 92 ? 11.175 8.126 -9.174 1.00 81.75 92 HIS A C 1
ATOM 704 O O . HIS A 1 92 ? 10.624 7.072 -9.474 1.00 81.75 92 HIS A O 1
ATOM 710 N N . SER A 1 93 ? 11.813 8.286 -8.009 1.00 82.50 93 SER A N 1
ATOM 711 C CA . SER A 1 93 ? 11.852 7.237 -6.987 1.00 82.50 93 SER A CA 1
ATOM 712 C C . SER A 1 93 ? 10.644 7.278 -6.052 1.00 82.50 93 SER A C 1
ATOM 714 O O . SER A 1 93 ? 10.398 6.285 -5.374 1.00 82.50 93 SER A O 1
ATOM 716 N N . LEU A 1 94 ? 9.888 8.382 -6.011 1.00 87.44 94 LEU A N 1
ATOM 717 C CA . LEU A 1 94 ? 8.677 8.509 -5.195 1.00 87.44 94 LEU A CA 1
ATOM 718 C C . LEU A 1 94 ? 7.668 7.409 -5.531 1.00 87.44 94 LEU A C 1
ATOM 720 O O . LEU A 1 94 ? 7.293 7.241 -6.693 1.00 87.44 94 LEU A O 1
ATOM 724 N N . ILE A 1 95 ? 7.217 6.684 -4.506 1.00 89.94 95 ILE A N 1
ATOM 725 C CA . ILE A 1 95 ? 6.148 5.700 -4.677 1.00 89.94 95 ILE A CA 1
ATOM 726 C C . ILE A 1 95 ? 4.845 6.451 -4.929 1.00 89.94 95 ILE A C 1
ATOM 728 O O . ILE A 1 95 ? 4.415 7.252 -4.102 1.00 89.94 95 ILE A O 1
ATOM 732 N N . THR A 1 96 ? 4.218 6.188 -6.069 1.00 89.81 96 THR A N 1
ATOM 733 C CA . THR A 1 96 ? 2.933 6.790 -6.436 1.00 89.81 96 THR A CA 1
ATOM 734 C C . THR A 1 96 ? 1.768 5.900 -6.048 1.00 89.81 96 THR A C 1
ATOM 736 O O . THR A 1 96 ? 0.705 6.415 -5.717 1.00 89.81 96 THR A O 1
ATOM 739 N N . GLN A 1 97 ? 1.959 4.579 -6.084 1.00 90.94 97 GLN A N 1
ATOM 740 C CA . GLN A 1 97 ? 0.944 3.603 -5.709 1.00 90.94 97 GLN A CA 1
ATOM 741 C C . GLN A 1 97 ? 1.552 2.349 -5.090 1.00 90.94 97 GLN A C 1
ATOM 743 O O . GLN A 1 97 ? 2.642 1.916 -5.469 1.00 90.94 97 GLN A O 1
ATOM 748 N N . VAL A 1 98 ? 0.808 1.744 -4.166 1.00 91.94 98 VAL A N 1
ATOM 749 C CA . VAL A 1 98 ? 1.105 0.427 -3.596 1.00 91.94 98 VAL A CA 1
ATOM 750 C C . VAL A 1 98 ? -0.114 -0.472 -3.690 1.00 91.94 98 VAL A C 1
ATOM 752 O O . VAL A 1 98 ? -1.248 -0.003 -3.609 1.00 91.94 98 VAL A O 1
ATOM 755 N N . TRP A 1 99 ? 0.130 -1.766 -3.838 1.00 90.69 99 TRP A N 1
ATOM 756 C CA . TRP A 1 99 ? -0.894 -2.803 -3.831 1.00 90.69 99 TRP A CA 1
ATOM 757 C C . TRP A 1 99 ? -0.303 -4.079 -3.237 1.00 90.69 99 TRP A C 1
ATOM 759 O O . TRP A 1 99 ? 0.901 -4.302 -3.324 1.00 90.69 99 TRP A O 1
ATOM 769 N N . GLY A 1 100 ? -1.118 -4.939 -2.637 1.00 89.06 100 GLY A N 1
ATOM 770 C CA . GLY A 1 100 ? -0.608 -6.212 -2.134 1.00 89.06 100 GLY A CA 1
ATOM 771 C C . GLY A 1 100 ? -1.676 -7.150 -1.600 1.00 89.06 100 GLY A C 1
ATOM 772 O O . GLY A 1 100 ? -2.837 -6.785 -1.401 1.00 89.06 100 GLY A O 1
ATOM 773 N N . ASN A 1 101 ? -1.280 -8.389 -1.351 1.00 88.50 101 ASN A N 1
ATOM 774 C CA . ASN A 1 101 ? -2.088 -9.391 -0.668 1.00 88.50 101 ASN A CA 1
ATOM 775 C C . ASN A 1 101 ? -1.182 -10.339 0.138 1.00 88.50 101 ASN A C 1
ATOM 777 O O . ASN A 1 101 ? -0.072 -9.973 0.514 1.00 88.50 101 ASN A O 1
ATOM 781 N N . SER A 1 102 ? -1.677 -11.537 0.454 1.00 84.56 102 SER A N 1
ATOM 782 C CA . SER A 1 102 ? -0.900 -12.562 1.151 1.00 84.56 102 SER A CA 1
ATOM 783 C C . SER A 1 102 ? 0.256 -13.121 0.333 1.00 84.56 102 SER A C 1
ATOM 785 O O . SER A 1 102 ? 1.144 -13.702 0.924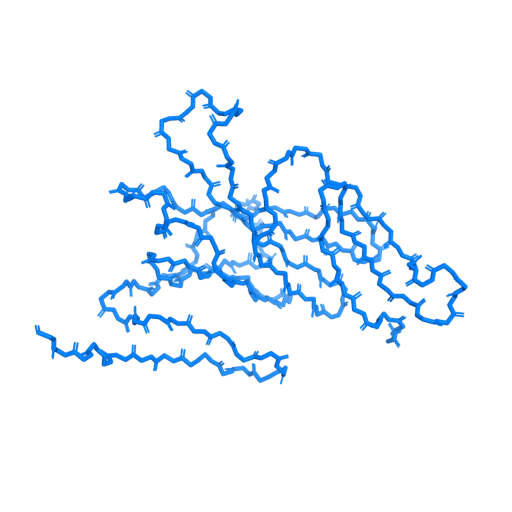 1.00 84.56 102 SER A O 1
ATOM 787 N N . ASP A 1 103 ? 0.257 -12.980 -0.987 1.00 86.69 103 ASP A N 1
ATOM 788 C CA . ASP A 1 103 ? 1.181 -13.700 -1.864 1.00 86.69 103 ASP A CA 1
ATOM 789 C C . ASP A 1 103 ? 2.254 -12.760 -2.423 1.00 86.69 103 ASP A C 1
ATOM 791 O O . ASP A 1 103 ? 3.405 -13.148 -2.602 1.00 86.69 103 ASP A O 1
ATOM 795 N N . PHE A 1 104 ? 1.898 -11.504 -2.693 1.00 88.56 104 PHE A N 1
ATOM 796 C CA . PHE A 1 104 ? 2.819 -10.526 -3.253 1.00 88.56 104 PHE A CA 1
ATOM 797 C C . PHE A 1 104 ? 2.507 -9.099 -2.814 1.00 88.56 104 PHE A C 1
ATOM 799 O O . PHE A 1 104 ? 1.369 -8.745 -2.491 1.00 88.56 104 PHE A O 1
ATOM 806 N N . VAL A 1 105 ? 3.542 -8.266 -2.864 1.00 91.62 105 VAL A N 1
ATOM 807 C CA . VAL A 1 105 ? 3.482 -6.825 -2.617 1.00 91.62 105 VAL A CA 1
ATOM 808 C C . VAL A 1 105 ? 4.033 -6.106 -3.837 1.00 91.62 105 VAL A C 1
ATOM 810 O O . VAL A 1 105 ? 4.999 -6.550 -4.448 1.00 91.62 105 VAL A O 1
ATOM 813 N N . MET A 1 106 ? 3.398 -5.010 -4.224 1.00 91.94 106 MET A N 1
ATOM 814 C CA . MET A 1 106 ? 3.722 -4.255 -5.423 1.00 91.94 106 MET A CA 1
ATOM 815 C C . MET A 1 106 ? 3.872 -2.774 -5.108 1.00 91.94 106 MET A C 1
ATOM 817 O O . MET A 1 106 ? 3.029 -2.180 -4.431 1.00 91.94 106 MET A O 1
ATOM 821 N N . GLY A 1 107 ? 4.928 -2.176 -5.653 1.00 91.38 107 GLY A N 1
ATOM 822 C CA . GLY A 1 107 ? 5.173 -0.738 -5.618 1.00 91.38 107 GLY A CA 1
ATOM 823 C C . GLY A 1 107 ? 5.329 -0.177 -7.019 1.00 91.38 107 GLY A C 1
ATOM 824 O O . GLY A 1 107 ? 6.035 -0.753 -7.848 1.00 91.38 107 GLY A O 1
ATOM 825 N N . ILE A 1 108 ? 4.690 0.960 -7.268 1.00 89.31 108 ILE A N 1
ATOM 826 C CA . ILE A 1 108 ? 4.848 1.733 -8.496 1.00 89.31 108 ILE A CA 1
ATOM 827 C C . ILE A 1 108 ? 5.589 3.028 -8.180 1.00 89.31 108 ILE A C 1
ATOM 829 O O . ILE A 1 108 ? 5.217 3.760 -7.260 1.00 89.31 108 ILE A O 1
ATOM 833 N N . CYS A 1 109 ? 6.594 3.344 -8.992 1.00 87.44 109 CYS A N 1
ATOM 834 C CA . CYS A 1 109 ? 7.213 4.664 -9.050 1.00 87.44 109 CYS A CA 1
ATOM 835 C C . CYS A 1 109 ? 7.537 5.041 -10.505 1.00 87.44 109 CYS A C 1
ATOM 837 O O . CYS A 1 109 ? 7.233 4.306 -11.447 1.00 87.44 109 CYS A O 1
ATOM 839 N N . GLY A 1 110 ? 8.186 6.187 -10.714 1.00 83.50 110 GLY A N 1
ATOM 840 C CA . GLY A 1 110 ? 8.620 6.630 -12.044 1.00 83.50 110 GLY A CA 1
ATOM 841 C C . GLY A 1 110 ? 9.642 5.707 -12.721 1.00 83.50 110 GLY A C 1
ATOM 842 O O . GLY A 1 110 ? 9.898 5.874 -13.911 1.00 83.50 110 GLY A O 1
ATOM 843 N N . MET A 1 111 ? 10.207 4.745 -11.986 1.00 85.12 111 MET A N 1
ATOM 844 C CA . MET A 1 111 ? 11.131 3.727 -12.495 1.00 85.12 111 MET A CA 1
ATOM 845 C C . MET A 1 111 ? 10.447 2.398 -12.849 1.00 85.12 111 MET A C 1
ATOM 847 O O . MET A 1 111 ? 11.138 1.466 -13.251 1.00 85.12 111 MET A O 1
ATOM 851 N N . GLY A 1 112 ? 9.119 2.306 -12.730 1.00 85.94 112 GLY A N 1
ATOM 852 C CA . GLY A 1 112 ? 8.344 1.133 -13.137 1.00 85.94 112 GLY A CA 1
ATOM 853 C C . GLY A 1 112 ? 7.537 0.494 -12.007 1.00 85.94 112 GLY A C 1
ATOM 854 O O . GLY A 1 112 ? 7.243 1.125 -10.988 1.00 85.94 112 GLY A O 1
ATOM 855 N N . LEU A 1 113 ? 7.164 -0.766 -12.228 1.00 89.00 113 LEU A N 1
ATOM 856 C CA . LEU A 1 113 ? 6.467 -1.632 -11.280 1.00 89.00 113 LEU A CA 1
ATOM 857 C C . LEU A 1 113 ? 7.446 -2.658 -10.709 1.00 89.00 113 LEU A C 1
ATOM 859 O O . LEU A 1 113 ? 8.150 -3.334 -11.459 1.00 89.00 113 LEU A O 1
ATOM 863 N N . PHE A 1 114 ? 7.424 -2.819 -9.392 1.00 90.25 114 PHE A N 1
ATOM 864 C CA . PHE A 1 114 ? 8.293 -3.739 -8.669 1.00 90.25 114 PHE A CA 1
ATOM 865 C C . PHE A 1 114 ? 7.448 -4.679 -7.826 1.00 90.25 114 PHE A C 1
ATOM 867 O O . PHE A 1 114 ? 6.551 -4.230 -7.109 1.00 90.25 114 PHE A O 1
ATOM 874 N N . VAL A 1 115 ? 7.731 -5.974 -7.931 1.00 91.31 115 VAL A N 1
ATOM 875 C CA . VAL A 1 115 ? 6.985 -7.040 -7.261 1.00 91.31 115 VAL A CA 1
ATOM 876 C C . VAL A 1 115 ? 7.884 -7.704 -6.229 1.00 91.31 115 VAL A C 1
ATOM 878 O O . VAL A 1 115 ? 9.004 -8.101 -6.538 1.00 91.31 115 VAL A O 1
ATOM 881 N N . PHE A 1 116 ? 7.373 -7.867 -5.018 1.00 91.38 116 PHE A N 1
ATOM 882 C CA . PHE A 1 116 ? 8.013 -8.553 -3.903 1.00 91.38 116 PHE A CA 1
ATOM 883 C C . PHE A 1 116 ? 7.171 -9.756 -3.491 1.00 91.38 116 PHE A C 1
ATOM 885 O O . PHE A 1 116 ? 5.946 -9.746 -3.635 1.00 91.38 116 PHE A O 1
ATOM 892 N N . ASP A 1 117 ? 7.820 -10.787 -2.960 1.00 89.19 117 ASP A N 1
ATOM 893 C CA . ASP A 1 117 ? 7.118 -11.920 -2.362 1.00 89.19 117 ASP A CA 1
ATOM 894 C C . ASP A 1 117 ? 6.686 -11.567 -0.932 1.00 89.19 117 ASP A C 1
ATOM 896 O O . ASP A 1 117 ? 7.506 -11.128 -0.121 1.00 89.19 117 ASP A O 1
ATOM 900 N N . ALA A 1 118 ? 5.402 -11.731 -0.613 1.00 83.88 118 ALA A N 1
ATOM 901 C CA . ALA A 1 118 ? 4.896 -11.382 0.715 1.00 83.88 118 ALA A CA 1
ATOM 902 C C . ALA A 1 118 ? 5.357 -12.392 1.784 1.00 83.88 118 ALA A C 1
ATOM 904 O O . ALA A 1 118 ? 5.583 -12.011 2.935 1.00 83.88 118 ALA A O 1
ATOM 905 N N . PHE A 1 119 ? 5.570 -13.654 1.390 1.00 73.06 119 PHE A N 1
ATOM 906 C CA . PHE A 1 119 ? 6.120 -14.721 2.227 1.00 73.06 119 PHE A CA 1
ATOM 907 C C . PHE A 1 119 ? 7.471 -15.179 1.683 1.00 73.06 119 PHE A C 1
ATOM 909 O O . PHE A 1 119 ? 7.615 -16.291 1.172 1.00 73.06 119 PHE A O 1
ATOM 916 N N . ASN A 1 120 ? 8.499 -14.340 1.816 1.00 63.59 120 ASN A N 1
ATOM 917 C CA . ASN A 1 120 ? 9.841 -14.820 1.532 1.00 63.59 120 ASN A CA 1
ATOM 918 C C . ASN A 1 120 ? 10.367 -15.686 2.695 1.00 63.59 120 ASN A C 1
ATOM 920 O O . ASN A 1 120 ? 10.789 -15.175 3.734 1.00 63.59 120 ASN A O 1
ATOM 924 N N . ASN A 1 121 ? 10.384 -17.009 2.505 1.00 51.16 121 ASN A N 1
ATOM 925 C CA . ASN A 1 121 ? 10.962 -17.970 3.455 1.00 51.16 121 ASN A CA 1
ATOM 926 C C . ASN A 1 121 ? 12.468 -17.762 3.703 1.00 51.16 121 ASN A C 1
ATOM 928 O O . ASN A 1 121 ? 12.994 -18.313 4.668 1.00 51.16 121 ASN A O 1
ATOM 932 N N . SER A 1 122 ? 13.173 -16.997 2.860 1.00 56.94 122 SER A N 1
ATOM 933 C CA . SER A 1 122 ? 14.589 -16.683 3.077 1.00 56.94 122 SER A CA 1
ATOM 934 C C . SER A 1 122 ? 14.819 -15.545 4.078 1.00 56.94 122 SER A C 1
ATOM 936 O O . SER A 1 122 ? 15.967 -15.287 4.429 1.00 56.94 122 SER A O 1
ATOM 938 N N . GLY A 1 123 ? 13.757 -14.863 4.532 1.00 54.94 123 GLY A N 1
ATOM 939 C CA . GLY A 1 123 ? 13.847 -13.702 5.425 1.00 54.94 123 GLY A CA 1
ATOM 940 C C . GLY A 1 123 ? 14.355 -12.423 4.752 1.00 54.94 123 GLY A C 1
ATOM 941 O O . GLY A 1 123 ? 14.547 -11.424 5.437 1.00 54.94 123 GLY A O 1
ATOM 942 N N . ASP A 1 124 ? 14.558 -12.446 3.432 1.00 60.16 124 ASP A N 1
ATOM 943 C CA . ASP A 1 124 ? 15.118 -11.332 2.667 1.00 60.16 124 ASP A CA 1
ATOM 944 C C . ASP A 1 124 ? 14.000 -10.627 1.886 1.00 60.16 124 ASP A C 1
ATOM 946 O O . ASP A 1 124 ? 13.766 -10.877 0.702 1.00 60.16 124 ASP A O 1
ATOM 950 N N . THR A 1 125 ? 13.208 -9.807 2.579 1.00 61.91 125 THR A N 1
ATOM 951 C CA . THR A 1 125 ? 12.094 -9.054 1.970 1.00 61.91 125 THR A CA 1
ATOM 952 C C . THR A 1 125 ? 12.567 -7.917 1.061 1.00 61.91 125 THR A C 1
ATOM 954 O O . THR A 1 125 ? 11.747 -7.297 0.388 1.00 61.91 125 THR A O 1
ATOM 957 N N . ASP A 1 126 ? 13.880 -7.688 0.982 1.00 64.94 126 ASP A N 1
ATOM 958 C CA . ASP A 1 126 ? 14.504 -6.680 0.124 1.00 64.94 126 ASP A CA 1
ATOM 959 C C . ASP A 1 126 ? 14.781 -7.191 -1.302 1.00 64.94 126 ASP A C 1
ATOM 961 O O . ASP A 1 126 ? 15.167 -6.417 -2.183 1.00 64.94 126 ASP A O 1
ATOM 965 N N . VAL A 1 127 ? 14.559 -8.483 -1.574 1.00 75.81 127 VAL A N 1
ATOM 966 C CA . VAL A 1 127 ? 14.740 -9.046 -2.917 1.00 75.81 127 VAL A CA 1
ATOM 967 C C . VAL A 1 127 ? 13.489 -8.812 -3.756 1.00 75.81 127 VAL A C 1
ATOM 969 O O . VAL A 1 127 ? 12.449 -9.447 -3.569 1.00 75.81 127 VAL A O 1
ATOM 972 N N . VAL A 1 128 ? 13.611 -7.919 -4.737 1.00 77.25 128 VAL A N 1
ATOM 973 C CA . VAL A 1 128 ? 12.605 -7.752 -5.787 1.00 77.25 128 VAL A CA 1
ATOM 974 C C . VAL A 1 128 ? 12.501 -9.048 -6.591 1.00 77.25 128 VAL A C 1
ATOM 976 O O . VAL A 1 128 ? 13.480 -9.511 -7.176 1.00 77.25 128 VAL A O 1
ATOM 979 N N . LYS A 1 129 ? 11.299 -9.622 -6.627 1.00 85.25 129 LYS A N 1
ATOM 980 C CA . LYS A 1 129 ? 10.976 -10.850 -7.358 1.00 85.25 129 LYS A CA 1
ATOM 981 C C . LYS A 1 129 ? 10.876 -10.609 -8.859 1.00 85.25 129 LYS A C 1
ATOM 983 O O . LYS A 1 129 ? 11.330 -11.441 -9.636 1.00 85.25 129 LYS A O 1
ATOM 988 N N . ASP A 1 130 ? 10.255 -9.501 -9.251 1.00 83.19 130 ASP A N 1
ATOM 989 C CA . ASP A 1 130 ? 10.061 -9.141 -10.655 1.00 83.19 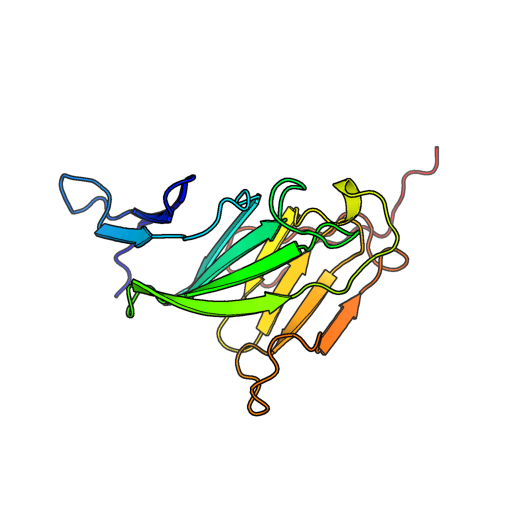130 ASP A CA 1
ATOM 990 C C . ASP A 1 130 ? 10.022 -7.619 -10.834 1.00 83.19 130 ASP A C 1
ATOM 992 O O . ASP A 1 130 ? 9.649 -6.875 -9.920 1.00 83.19 130 ASP A O 1
ATOM 996 N N . THR A 1 131 ? 10.436 -7.140 -12.003 1.00 86.19 131 THR A N 1
ATOM 997 C CA . THR A 1 131 ? 10.454 -5.717 -12.350 1.00 86.19 131 THR A CA 1
ATOM 998 C C . THR A 1 131 ? 9.983 -5.522 -13.776 1.00 86.19 131 THR A C 1
ATOM 1000 O O . THR A 1 131 ? 10.581 -6.041 -14.716 1.00 86.19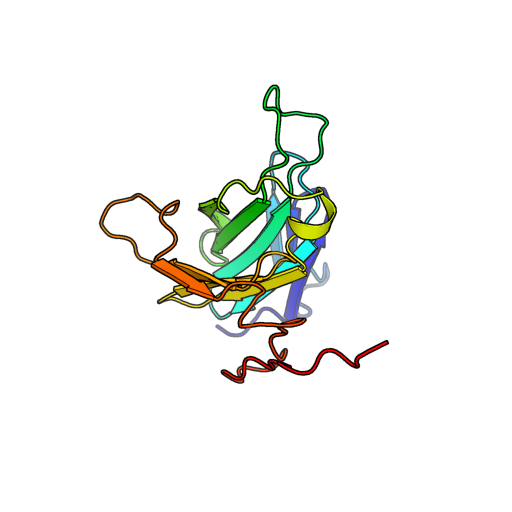 131 THR A O 1
ATOM 1003 N N . ILE A 1 132 ? 8.970 -4.676 -13.937 1.00 84.25 132 ILE A N 1
ATOM 1004 C CA . ILE A 1 132 ? 8.568 -4.172 -15.244 1.00 84.25 132 ILE A CA 1
ATOM 1005 C C . ILE A 1 132 ? 9.013 -2.712 -15.322 1.00 84.25 132 ILE A C 1
ATOM 1007 O O . ILE A 1 132 ? 8.526 -1.853 -14.583 1.00 84.25 132 ILE A O 1
ATOM 1011 N N . GLY A 1 133 ? 9.996 -2.452 -16.180 1.00 83.44 133 GLY A N 1
ATOM 1012 C CA . GLY A 1 133 ? 10.683 -1.168 -16.257 1.00 83.44 133 GLY A CA 1
ATOM 1013 C C . GLY A 1 133 ? 9.928 -0.095 -17.052 1.00 83.44 133 GLY A C 1
ATOM 1014 O O . GLY A 1 133 ? 8.899 -0.362 -17.675 1.00 83.44 133 GLY A O 1
ATOM 1015 N N . PRO A 1 134 ? 10.477 1.130 -17.104 1.00 76.25 134 PRO A N 1
ATOM 1016 C CA . PRO A 1 134 ? 9.835 2.272 -17.757 1.00 76.25 134 PRO A CA 1
ATOM 1017 C C . PRO A 1 134 ? 9.804 2.161 -19.291 1.00 76.25 134 PRO A C 1
ATOM 1019 O O . PRO A 1 134 ? 9.050 2.880 -19.938 1.00 76.25 134 PRO A O 1
ATOM 1022 N N . ASN A 1 135 ? 10.596 1.257 -19.881 1.00 78.00 135 ASN A N 1
ATOM 1023 C CA . ASN A 1 135 ? 10.536 0.950 -21.315 1.00 78.00 135 ASN A CA 1
ATOM 1024 C C . ASN A 1 135 ? 9.269 0.163 -21.689 1.00 78.00 135 ASN A C 1
ATOM 1026 O O . ASN A 1 135 ? 8.820 0.232 -22.830 1.00 78.00 135 ASN A O 1
ATOM 1030 N N . ASP A 1 136 ? 8.700 -0.573 -20.732 1.00 73.62 136 ASP A N 1
ATOM 1031 C CA . ASP A 1 136 ? 7.541 -1.445 -20.933 1.00 73.62 136 ASP A CA 1
ATOM 1032 C C . ASP A 1 136 ? 6.250 -0.852 -20.342 1.00 73.62 136 ASP A C 1
ATOM 1034 O O . ASP A 1 136 ? 5.148 -1.221 -20.762 1.00 73.62 136 ASP A O 1
ATOM 1038 N N . LEU A 1 137 ? 6.388 0.071 -19.380 1.00 72.44 137 LEU A N 1
ATOM 1039 C CA . LEU A 1 137 ? 5.303 0.711 -18.638 1.00 72.44 137 LEU A CA 1
ATOM 1040 C C . LEU A 1 137 ? 5.411 2.235 -18.661 1.00 72.44 137 LEU A C 1
ATOM 1042 O O . LEU A 1 137 ? 6.294 2.814 -18.025 1.00 72.44 137 LEU A O 1
ATOM 1046 N N . PHE A 1 138 ? 4.427 2.895 -19.272 1.00 69.00 138 PHE A N 1
ATOM 1047 C CA . PHE A 1 138 ? 4.238 4.332 -19.135 1.00 69.00 138 PHE A CA 1
ATOM 1048 C C . PHE A 1 138 ? 3.056 4.626 -18.199 1.00 69.00 13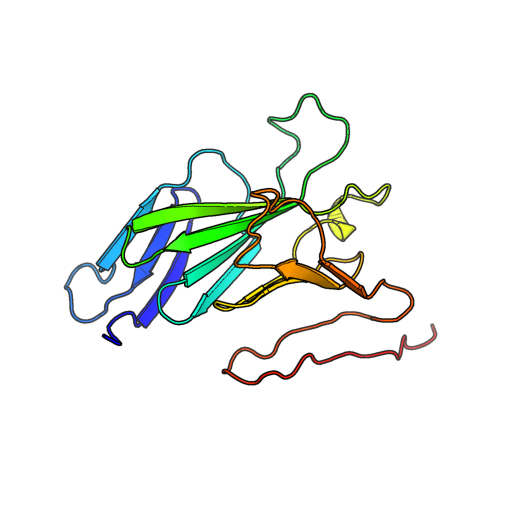8 PHE A C 1
ATOM 1050 O O . PHE A 1 138 ? 1.910 4.285 -18.489 1.00 69.00 138 PHE A O 1
ATOM 1057 N N . ARG A 1 139 ? 3.342 5.273 -17.058 1.00 69.44 139 ARG A N 1
ATOM 1058 C CA . ARG A 1 139 ? 2.360 5.696 -16.033 1.00 69.44 139 ARG A CA 1
ATOM 1059 C C . ARG A 1 139 ? 1.414 4.576 -15.551 1.00 69.44 139 ARG A C 1
ATOM 1061 O O . ARG A 1 139 ? 0.196 4.725 -15.666 1.00 69.44 139 ARG A O 1
ATOM 1068 N N . PRO A 1 140 ? 1.942 3.464 -15.013 1.00 74.56 140 PRO A N 1
ATOM 1069 C CA . PRO A 1 140 ? 1.094 2.397 -14.495 1.00 74.56 140 PRO A CA 1
ATOM 1070 C C . PRO A 1 140 ? 0.212 2.896 -13.346 1.00 74.56 140 PRO A C 1
ATOM 1072 O O . PRO A 1 140 ? 0.664 3.677 -12.503 1.00 74.56 140 PRO A O 1
ATOM 1075 N N . THR A 1 141 ? -1.034 2.420 -13.311 1.00 74.25 141 THR A N 1
ATOM 1076 C CA . THR A 1 141 ? -1.932 2.617 -12.172 1.00 74.25 141 THR A CA 1
ATOM 1077 C C . THR A 1 141 ? -2.709 1.349 -11.833 1.00 74.25 141 THR A C 1
ATOM 1079 O O . THR A 1 141 ? -3.134 0.611 -12.720 1.00 74.25 141 THR A O 1
ATOM 1082 N N . PHE A 1 142 ? -2.939 1.117 -10.547 1.00 75.00 142 PHE A N 1
ATOM 1083 C CA . PHE A 1 142 ? -3.929 0.161 -10.060 1.00 75.00 142 PHE A CA 1
ATOM 1084 C C . PHE A 1 142 ? -5.313 0.809 -10.023 1.00 75.00 142 PHE A C 1
ATOM 1086 O O . PHE A 1 142 ? -5.429 2.010 -9.755 1.00 75.00 142 PHE A O 1
ATOM 1093 N N . ASP A 1 143 ? -6.362 0.031 -10.284 1.00 70.62 143 ASP A N 1
ATOM 1094 C CA . ASP A 1 143 ? -7.720 0.440 -9.955 1.00 70.62 143 ASP A CA 1
ATOM 1095 C C . ASP A 1 143 ? -8.042 0.140 -8.480 1.00 70.62 143 ASP A C 1
ATOM 1097 O O . ASP A 1 143 ? -7.476 -0.745 -7.840 1.00 70.62 143 ASP A O 1
ATOM 1101 N N . TYR A 1 144 ? -8.919 0.952 -7.891 1.00 60.62 144 TYR A N 1
ATOM 1102 C CA . TYR A 1 144 ? -9.133 0.964 -6.440 1.00 60.62 144 TYR A CA 1
ATOM 1103 C C . TYR A 1 144 ? -10.127 -0.109 -5.930 1.00 60.62 144 TYR A C 1
ATOM 1105 O O . TYR A 1 144 ? -10.537 -0.073 -4.778 1.00 60.62 144 TYR A O 1
ATOM 1113 N N . MET A 1 145 ? -10.553 -1.099 -6.720 1.00 57.47 145 MET A N 1
ATOM 1114 C CA . MET A 1 145 ? -11.753 -1.887 -6.369 1.00 57.47 145 MET A CA 1
ATOM 1115 C C . MET A 1 145 ? -11.615 -3.396 -6.539 1.00 57.47 145 MET A C 1
ATOM 1117 O O . MET A 1 145 ? -12.261 -3.931 -7.424 1.00 57.47 145 MET A O 1
ATOM 1121 N N . GLU A 1 146 ? -10.819 -4.097 -5.716 1.00 57.00 146 GLU A N 1
ATOM 1122 C CA . GLU A 1 146 ? -10.593 -5.575 -5.740 1.00 57.00 146 GLU A CA 1
ATOM 1123 C C . GLU A 1 146 ? -10.219 -6.210 -7.099 1.00 57.00 146 GLU A C 1
ATOM 1125 O O . GLU A 1 146 ? -9.833 -7.382 -7.189 1.00 57.00 146 GLU A O 1
ATOM 1130 N N . SER A 1 147 ? -10.310 -5.426 -8.156 1.00 53.12 147 SER A N 1
ATOM 1131 C CA . SER A 1 147 ? -9.991 -5.696 -9.517 1.00 53.12 147 SER A CA 1
ATOM 1132 C C . SER A 1 147 ? -8.502 -5.920 -9.563 1.00 53.12 147 SER A C 1
ATOM 1134 O O . SER A 1 147 ? -7.673 -5.211 -8.998 1.00 53.12 147 SER A O 1
ATOM 1136 N N . ARG A 1 148 ? -8.159 -7.015 -10.215 1.00 59.53 148 ARG A N 1
ATOM 1137 C CA . ARG A 1 148 ? -6.781 -7.437 -10.431 1.00 59.53 148 ARG A CA 1
ATOM 1138 C C . ARG A 1 148 ? -6.255 -6.763 -11.699 1.00 59.53 148 ARG A C 1
ATOM 1140 O O . ARG A 1 148 ? -5.542 -7.398 -12.470 1.00 59.53 148 ARG A O 1
ATOM 1147 N N . ALA A 1 149 ? -6.709 -5.540 -11.981 1.00 59.72 149 ALA A N 1
ATOM 1148 C CA . ALA A 1 149 ? -6.468 -4.853 -13.235 1.00 59.72 149 ALA A CA 1
ATOM 1149 C C . ALA A 1 149 ? -5.377 -3.801 -13.028 1.00 59.72 149 ALA A C 1
ATOM 1151 O O . ALA A 1 149 ? -5.578 -2.762 -12.405 1.00 59.72 149 ALA A O 1
ATOM 1152 N N . LEU A 1 150 ? -4.197 -4.085 -13.571 1.00 66.75 150 LEU A N 1
ATOM 1153 C CA . LEU A 1 150 ? -3.167 -3.077 -13.768 1.00 66.75 150 LEU A CA 1
ATOM 1154 C C . LEU A 1 150 ? -3.491 -2.346 -15.075 1.00 66.75 150 LEU A C 1
ATOM 1156 O O . LEU A 1 150 ? -3.453 -2.950 -16.149 1.00 66.75 150 LEU A O 1
ATOM 1160 N N . VAL A 1 151 ? -3.816 -1.058 -14.994 1.00 61.75 151 VAL A N 1
ATOM 1161 C CA . VAL A 1 151 ? -3.995 -0.228 -16.187 1.00 61.75 151 VAL A CA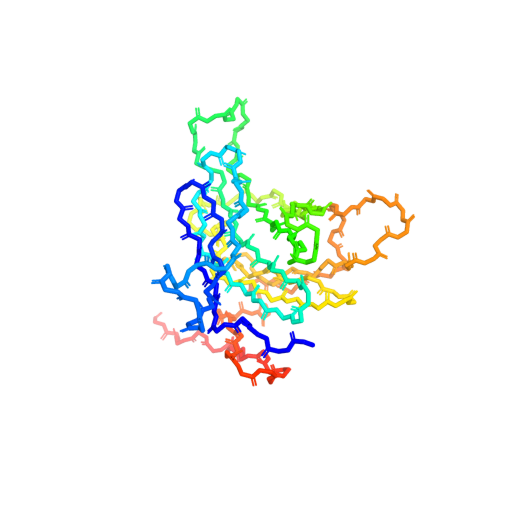 1
ATOM 1162 C C . VAL A 1 151 ? -2.625 0.283 -16.607 1.00 61.75 151 VAL A C 1
ATOM 1164 O O . VAL A 1 151 ? -1.940 0.984 -15.858 1.00 61.75 151 VAL A O 1
ATOM 1167 N N . ILE A 1 152 ? -2.228 -0.096 -17.817 1.00 65.31 152 ILE A N 1
ATOM 1168 C CA . ILE A 1 152 ? -0.942 0.254 -18.409 1.00 65.31 152 ILE A CA 1
ATOM 1169 C C . ILE A 1 152 ? -1.199 0.964 -19.731 1.00 65.31 152 ILE A C 1
ATOM 1171 O O . ILE A 1 152 ? -1.964 0.476 -20.561 1.00 65.31 152 ILE A O 1
ATOM 1175 N N . SER A 1 153 ? -0.557 2.109 -19.933 1.00 60.78 153 SER A N 1
ATOM 1176 C CA . SER A 1 153 ? -0.409 2.677 -21.267 1.00 60.78 153 SER A CA 1
ATOM 1177 C C . SER A 1 153 ? 1.002 2.371 -21.749 1.00 60.78 153 SER A C 1
ATOM 1179 O O . SER A 1 153 ? 1.964 2.527 -20.998 1.00 60.78 153 SER A O 1
ATOM 1181 N N . ARG A 1 154 ? 1.139 1.929 -22.999 1.00 61.72 154 ARG A N 1
ATOM 1182 C CA . ARG A 1 154 ? 2.424 1.973 -23.717 1.00 61.72 154 ARG A CA 1
ATOM 1183 C C . ARG A 1 154 ? 2.557 3.242 -24.554 1.00 61.72 154 ARG A C 1
ATOM 1185 O O . ARG A 1 154 ? 3.643 3.551 -25.035 1.00 61.72 154 ARG A O 1
ATOM 1192 N N . ASP A 1 155 ? 1.464 3.982 -24.699 1.00 61.91 155 ASP A N 1
ATOM 1193 C CA . ASP A 1 155 ? 1.402 5.137 -25.570 1.00 61.91 155 ASP A CA 1
ATOM 1194 C C . ASP A 1 155 ? 1.923 6.363 -24.815 1.00 61.91 155 ASP A C 1
ATOM 1196 O O . ASP A 1 155 ? 1.248 6.936 -23.952 1.00 61.91 155 ASP A O 1
ATOM 1200 N N . CYS A 1 156 ? 3.143 6.774 -25.156 1.00 57.44 156 CYS A N 1
ATOM 1201 C CA . CYS A 1 156 ? 3.544 8.170 -25.057 1.00 57.44 156 CYS A CA 1
ATOM 1202 C C . CYS A 1 156 ? 2.915 8.901 -26.246 1.00 57.44 156 CYS A C 1
ATOM 1204 O O . CYS A 1 156 ? 3.225 8.576 -27.391 1.00 57.44 156 CYS A O 1
ATOM 1206 N N . LEU A 1 157 ? 2.069 9.907 -26.001 1.00 53.75 157 LEU A N 1
ATOM 1207 C CA . LEU A 1 157 ? 1.787 10.898 -27.040 1.00 53.75 157 LEU A CA 1
ATOM 1208 C C . LEU A 1 157 ? 3.135 11.502 -27.454 1.00 53.75 157 LEU A C 1
ATOM 1210 O O . LEU A 1 157 ? 3.805 12.129 -26.633 1.00 53.75 157 LEU A O 1
ATOM 1214 N N . ALA A 1 158 ? 3.558 11.236 -28.690 1.00 48.84 158 ALA A N 1
ATOM 1215 C CA . ALA A 1 158 ? 4.719 11.879 -29.280 1.00 48.84 158 ALA A CA 1
ATOM 1216 C C . ALA A 1 158 ? 4.440 13.388 -29.327 1.00 48.84 158 ALA A C 1
ATOM 1218 O O . ALA A 1 158 ? 3.479 13.812 -29.971 1.00 48.84 158 ALA A O 1
ATOM 1219 N N . PHE A 1 159 ? 5.239 14.166 -28.600 1.00 48.03 159 PHE A N 1
ATOM 1220 C CA . PHE A 1 159 ? 5.329 15.615 -28.761 1.00 48.03 159 PHE A CA 1
ATOM 1221 C C . PHE A 1 159 ? 6.551 15.937 -29.613 1.00 48.03 159 PHE A C 1
ATOM 1223 O O . PHE A 1 159 ? 7.603 15.299 -29.375 1.00 48.03 159 PHE A O 1
#

Sequence (159 aa):
MDGNDGVLCTQDGVNVFDFRISSGVGLKIFRHGGADGLSIFSRGDSIFLGSTEGRIFARSSSPRSHIEHFSLRKGSLITSYLMPGFNSHYHHSLITQVWGNSDFVMGICGMGLFVFDAFNNSGDTDVVKDTIGPNDLFRPTFDYMESRALVISRDCLAF

Organism: NCBI:txid906689

pLDDT: mean 79.02, std 14.75, range [40.31, 95.06]

Secondary structure (DSSP, 8-state):
-----EEEEETTEEEEE-TTSTTSEEEEEE--S--EEEEEEEETTEEEEEEE--TTS--SSS--EEEEEEETTTTEEEEEEEPPP-SS-HHHHSEEEEEE-SSEEEEEETTEEEEEETT-TTS-TT-EEEEE-TTT-EEEEE-SSS---EEEE------